Protein AF-A0A949TN76-F1 (afdb_monomer)

Solvent-accessible surface area (backbone atoms only — not comparable to full-atom values): 5525 Å² total; per-residu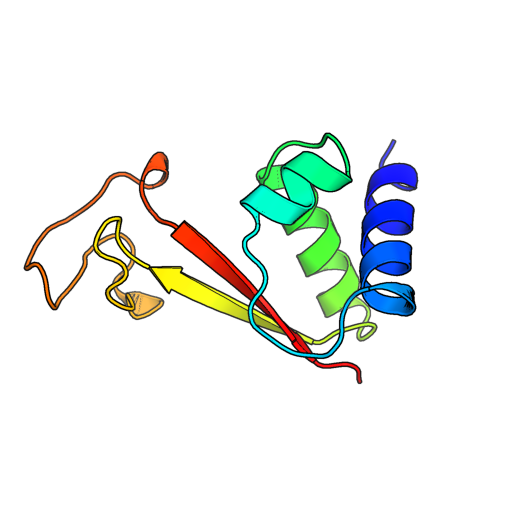e (Å²): 138,70,60,66,59,43,50,46,51,54,48,42,52,75,74,69,58,82,71,59,78,41,49,46,69,57,52,22,65,74,55,72,44,58,60,70,57,55,51,52,47,51,52,51,38,34,77,64,66,66,33,42,74,49,76,47,40,22,43,84,87,67,48,78,26,55,84,94,42,66,58,35,30,81,90,77,74,42,76,54,56,78,89,54,46,46,46,28,36,30,63,43,85,114

Radius of gyration: 13.89 Å; Cα contacts (8 Å, |Δi|>4): 133; chains: 1; bounding box: 28×22×41 Å

pLDDT: mean 87.01, std 8.09, range [51.34, 96.19]

Secondary structure (DSSP, 8-state):
--HHHHHHHHHHHHHT--SSEEEHHHHHHHHT--HHHHHHHHHHHHHTTS-EEEEEEE-TT-PEEPGGGTTEETTTTEEPPGGG-EEEEEEE--

Sequence (94 aa):
MSNQTQECIEEYIKTNYKGGLIGISKLTELCNQPAWEIYSILKKLESQEKLKIITRYFCPEIHRIPDEKVPFCPECDLKYADSDIITVVYIEPI

Mean predicted aligned error: 5.51 Å

Structure (mmCIF, N/CA/C/O backbone):
data_AF-A0A949TN76-F1
#
_entry.id   AF-A0A949TN76-F1
#
loop_
_atom_site.group_PDB
_atom_site.id
_atom_site.type_symbol
_atom_site.label_atom_id
_atom_site.label_alt_id
_atom_site.label_comp_id
_atom_site.label_asym_id
_atom_site.label_entity_id
_atom_site.label_seq_id
_atom_site.pdbx_PDB_ins_code
_atom_site.Cartn_x
_atom_site.Cartn_y
_atom_site.Cartn_z
_atom_site.occupancy
_atom_site.B_iso_or_equiv
_atom_site.auth_seq_id
_atom_site.auth_comp_id
_atom_site.auth_asym_id
_atom_site.auth_atom_id
_atom_site.pdbx_PDB_model_num
ATOM 1 N N . MET A 1 1 ? 6.947 -5.524 18.730 1.00 51.34 1 MET A N 1
ATOM 2 C CA . MET A 1 1 ? 7.259 -4.172 18.217 1.00 51.34 1 MET A CA 1
ATOM 3 C C . MET A 1 1 ? 6.267 -3.679 17.147 1.00 51.34 1 MET A C 1
ATOM 5 O O . MET A 1 1 ? 6.573 -2.707 16.489 1.00 51.34 1 MET A O 1
ATOM 9 N N . SER A 1 2 ? 5.049 -4.233 17.014 1.00 58.59 2 SER A N 1
ATOM 10 C CA . SER A 1 2 ? 4.123 -3.871 15.916 1.00 58.59 2 SER A CA 1
ATOM 11 C C . SER A 1 2 ? 2.898 -3.032 16.323 1.00 58.59 2 SER A C 1
ATOM 13 O O . SER A 1 2 ? 1.974 -2.908 15.524 1.00 58.59 2 SER A O 1
ATOM 15 N N . ASN A 1 3 ? 2.816 -2.541 17.566 1.00 74.88 3 ASN A N 1
ATOM 16 C CA . ASN A 1 3 ? 1.637 -1.781 18.014 1.00 74.88 3 ASN A CA 1
ATOM 17 C C . ASN A 1 3 ? 1.725 -0.303 17.627 1.00 74.88 3 ASN A C 1
ATOM 19 O O . ASN A 1 3 ? 0.735 0.246 17.174 1.00 74.88 3 ASN A O 1
ATOM 23 N N . GLN A 1 4 ? 2.911 0.305 17.694 1.00 86.25 4 GLN A N 1
ATOM 24 C CA . GLN A 1 4 ? 3.081 1.738 17.432 1.00 86.25 4 GLN A CA 1
ATOM 25 C C . GLN A 1 4 ? 2.769 2.119 15.972 1.00 86.25 4 GLN A C 1
ATOM 27 O O . GLN A 1 4 ? 2.104 3.119 15.718 1.00 86.25 4 GLN A O 1
ATOM 32 N N . THR A 1 5 ? 3.183 1.295 15.004 1.00 88.81 5 THR A N 1
ATOM 33 C CA . THR A 1 5 ? 2.867 1.490 13.578 1.00 88.81 5 THR A CA 1
ATOM 34 C C . THR A 1 5 ? 1.371 1.339 13.307 1.00 88.81 5 THR A C 1
ATOM 36 O O . THR A 1 5 ? 0.794 2.110 12.543 1.00 88.81 5 THR A O 1
ATOM 39 N N . GLN A 1 6 ? 0.728 0.366 13.959 1.00 90.06 6 GLN A N 1
ATOM 40 C CA . GLN A 1 6 ? -0.715 0.159 13.857 1.00 90.06 6 GLN A CA 1
ATOM 41 C C . GLN A 1 6 ? -1.494 1.326 14.461 1.00 90.06 6 GLN A C 1
ATOM 43 O O . GLN A 1 6 ? -2.380 1.847 13.794 1.00 90.06 6 GLN A O 1
ATOM 48 N N . GLU A 1 7 ? -1.125 1.771 15.660 1.00 91.56 7 GLU A N 1
ATOM 49 C CA . GLU A 1 7 ? -1.729 2.926 16.330 1.00 91.56 7 GLU A CA 1
ATOM 50 C C . GLU A 1 7 ? -1.598 4.194 15.476 1.00 91.56 7 GLU A C 1
ATOM 52 O O . GLU A 1 7 ? -2.588 4.893 15.284 1.00 91.56 7 GLU A O 1
ATOM 57 N N . CYS A 1 8 ? -0.426 4.440 14.878 1.00 92.62 8 CYS A N 1
ATOM 58 C CA . CYS A 1 8 ? -0.211 5.567 13.966 1.00 92.62 8 CYS A CA 1
ATOM 59 C C . CYS A 1 8 ? -1.150 5.531 12.746 1.00 92.62 8 CYS A C 1
ATOM 61 O O . CYS A 1 8 ? -1.783 6.534 12.407 1.00 92.62 8 CYS A O 1
ATOM 63 N N . ILE A 1 9 ? -1.269 4.372 12.086 1.00 89.56 9 ILE A N 1
ATOM 64 C CA . ILE A 1 9 ? -2.148 4.207 10.920 1.00 89.56 9 ILE A CA 1
ATOM 65 C C . ILE A 1 9 ? -3.621 4.349 11.327 1.00 89.56 9 ILE A C 1
ATOM 67 O O . ILE A 1 9 ? -4.371 5.064 10.662 1.00 89.56 9 ILE A O 1
ATOM 71 N N . GLU A 1 10 ? -4.043 3.706 12.419 1.00 88.38 10 GLU A N 1
ATOM 72 C CA . GLU A 1 10 ? -5.414 3.792 12.939 1.00 88.38 10 GLU A CA 1
ATOM 73 C C . GLU A 1 10 ? -5.770 5.240 13.332 1.00 88.38 10 GLU A C 1
ATOM 75 O O . GLU A 1 10 ? -6.860 5.717 13.003 1.00 88.38 10 GLU A O 1
ATOM 80 N N . GLU A 1 11 ? -4.851 5.979 13.963 1.00 90.19 11 GLU A N 1
ATOM 81 C CA . GLU A 1 11 ? -5.029 7.396 14.294 1.00 90.19 11 GLU A CA 1
ATOM 82 C C . GLU A 1 11 ? -5.159 8.257 13.034 1.00 90.19 11 GLU A C 1
ATOM 84 O O . GLU A 1 11 ? -6.089 9.066 12.944 1.00 90.19 11 GLU A O 1
ATOM 89 N N . TYR A 1 12 ? -4.289 8.059 12.038 1.00 88.25 12 TYR A N 1
ATOM 90 C CA . TYR A 1 12 ? -4.365 8.769 10.761 1.00 88.25 12 TYR A CA 1
ATOM 91 C C . TYR A 1 12 ? -5.718 8.547 10.073 1.00 88.25 12 TYR A C 1
ATOM 93 O O . TYR A 1 12 ? -6.371 9.511 9.662 1.00 88.25 12 TYR A O 1
ATOM 101 N N . ILE A 1 13 ? -6.176 7.295 9.995 1.00 84.50 13 ILE A N 1
ATOM 102 C CA . ILE A 1 13 ? -7.466 6.950 9.385 1.00 84.50 13 ILE A CA 1
ATOM 103 C C . ILE A 1 13 ? -8.616 7.624 10.138 1.00 84.50 13 ILE A C 1
ATOM 105 O O . ILE A 1 13 ? -9.510 8.195 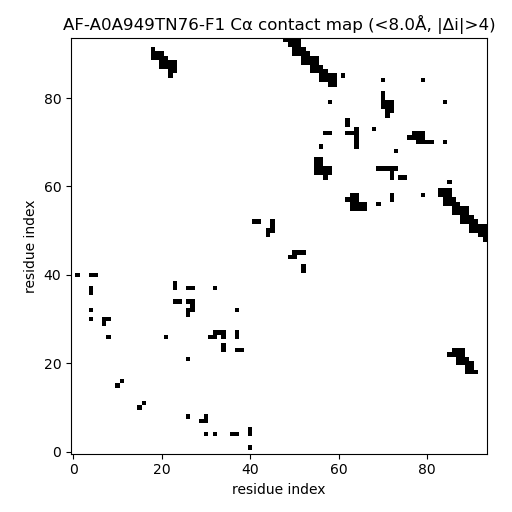9.522 1.00 84.50 13 ILE A O 1
ATOM 109 N N . LYS A 1 14 ? -8.582 7.605 11.473 1.00 84.25 14 LYS A N 1
ATOM 110 C CA . LYS A 1 14 ? -9.650 8.166 12.306 1.00 84.25 14 LYS A CA 1
ATOM 111 C C . LYS A 1 14 ? -9.743 9.693 12.232 1.00 84.25 14 LYS A C 1
ATOM 113 O O . LYS A 1 14 ? -10.837 10.241 12.339 1.00 84.25 14 LYS A O 1
ATOM 118 N N . THR A 1 15 ? -8.610 10.384 12.125 1.00 82.62 15 THR A N 1
ATOM 119 C CA . THR A 1 15 ? -8.538 11.845 12.317 1.00 82.62 15 THR A CA 1
ATOM 120 C C . THR A 1 15 ? -8.330 12.629 11.026 1.00 82.62 15 THR A C 1
ATOM 122 O O . THR A 1 15 ? -8.838 13.742 10.893 1.00 82.62 15 THR A O 1
ATOM 125 N N . ASN A 1 16 ? -7.587 12.067 10.072 1.00 79.12 16 ASN A N 1
ATOM 126 C CA . ASN A 1 16 ? -7.089 12.787 8.902 1.00 79.12 16 ASN A CA 1
ATOM 127 C C . ASN A 1 16 ? -7.629 12.239 7.578 1.00 79.12 16 ASN A C 1
ATOM 129 O O . ASN A 1 16 ? -7.739 12.997 6.611 1.00 79.12 16 ASN A O 1
ATOM 133 N N . TYR A 1 17 ? -7.978 10.954 7.507 1.00 78.38 17 TYR A N 1
ATOM 134 C CA . TYR A 1 17 ? -8.498 10.365 6.280 1.00 78.38 17 TYR A CA 1
ATOM 135 C C . TYR A 1 17 ? -9.954 10.786 6.030 1.00 78.38 17 TYR A C 1
ATOM 137 O O . TYR A 1 17 ? -10.850 10.509 6.821 1.00 78.38 17 TYR A O 1
ATOM 145 N N . LYS A 1 18 ? -10.197 11.460 4.901 1.00 76.81 18 LYS A N 1
ATOM 146 C CA . LYS A 1 18 ? -11.520 11.979 4.503 1.00 76.81 18 LYS A CA 1
ATOM 147 C C . LYS A 1 18 ? -12.099 11.260 3.279 1.00 76.81 18 LYS A C 1
ATOM 149 O O . LYS A 1 18 ? -12.918 11.827 2.561 1.00 76.81 18 LYS A O 1
ATOM 154 N N . GLY A 1 19 ? -11.653 10.027 3.033 1.00 74.25 19 GLY A N 1
ATOM 155 C CA . GLY A 1 19 ? -11.861 9.336 1.762 1.00 74.25 19 GLY A CA 1
ATOM 156 C C . GLY A 1 19 ? -10.844 9.784 0.707 1.00 74.25 19 GLY A C 1
ATOM 157 O O . GLY A 1 19 ? -10.455 10.949 0.657 1.00 74.25 19 GLY A O 1
ATOM 158 N N . GLY A 1 20 ? -10.389 8.859 -0.137 1.00 79.06 20 GLY A N 1
ATOM 159 C CA . GLY A 1 20 ? -9.474 9.156 -1.244 1.00 79.06 20 GLY A CA 1
ATOM 160 C C . GLY A 1 20 ? -8.316 8.169 -1.352 1.00 79.06 20 GLY A C 1
ATOM 161 O O . GLY A 1 20 ? -8.139 7.290 -0.518 1.00 79.06 20 GLY A O 1
ATOM 162 N N . LEU A 1 21 ? -7.527 8.286 -2.418 1.00 80.81 21 LEU A N 1
ATOM 163 C CA . LEU A 1 21 ? -6.297 7.504 -2.546 1.00 80.81 21 LEU A CA 1
ATOM 164 C C . LEU A 1 21 ? -5.211 8.147 -1.682 1.00 80.81 21 LEU A C 1
ATOM 166 O O . LEU A 1 21 ? -4.964 9.346 -1.802 1.00 80.81 21 LEU A O 1
ATOM 170 N N . ILE A 1 22 ? -4.542 7.353 -0.851 1.00 85.62 22 ILE A N 1
ATOM 171 C CA . ILE A 1 22 ? -3.330 7.755 -0.139 1.00 85.62 22 ILE A CA 1
ATOM 172 C C . ILE A 1 22 ? -2.133 6.955 -0.647 1.00 85.62 22 ILE A C 1
ATOM 174 O O . ILE A 1 22 ? -2.181 5.733 -0.765 1.00 85.62 22 ILE A O 1
ATOM 178 N N . GLY A 1 23 ? -1.036 7.647 -0.950 1.00 85.31 23 GLY A N 1
ATOM 179 C CA . GLY A 1 23 ? 0.230 7.000 -1.280 1.00 85.31 23 GLY A CA 1
ATOM 180 C C . GLY A 1 23 ? 0.841 6.307 -0.070 1.00 85.31 23 GLY A C 1
ATOM 181 O O . GLY A 1 23 ? 0.871 6.873 1.023 1.00 85.31 23 GLY A O 1
ATOM 182 N N . ILE A 1 24 ? 1.382 5.105 -0.268 1.00 88.25 24 ILE A N 1
ATOM 183 C CA . ILE A 1 24 ? 2.082 4.381 0.802 1.00 88.25 24 ILE A CA 1
ATOM 184 C C . ILE A 1 24 ? 3.288 5.177 1.303 1.00 88.25 24 ILE A C 1
ATOM 186 O O . ILE A 1 24 ? 3.510 5.229 2.509 1.00 88.25 24 ILE A O 1
ATOM 190 N N . SER A 1 25 ? 3.980 5.895 0.413 1.00 86.38 25 SER A N 1
ATOM 191 C CA . SER A 1 25 ? 5.058 6.825 0.774 1.00 86.38 25 SER A CA 1
ATOM 192 C C . SER A 1 25 ? 4.631 7.862 1.822 1.00 86.38 25 SER A C 1
ATOM 194 O O . SER A 1 25 ? 5.396 8.210 2.720 1.00 86.38 25 SER A O 1
ATOM 196 N N . LYS A 1 26 ? 3.374 8.320 1.780 1.00 88.50 26 LYS A N 1
ATOM 197 C CA . LYS A 1 26 ? 2.868 9.279 2.764 1.00 88.50 26 LYS A CA 1
ATOM 198 C C . LYS A 1 26 ? 2.734 8.658 4.152 1.00 88.50 26 LYS A C 1
ATOM 200 O O . LYS A 1 26 ? 3.056 9.303 5.146 1.00 88.50 26 LYS A O 1
ATOM 205 N N . LEU A 1 27 ? 2.272 7.411 4.222 1.00 89.19 27 LEU A N 1
ATOM 206 C CA . LEU A 1 27 ? 2.166 6.666 5.477 1.00 89.19 27 LEU A CA 1
ATOM 207 C C . LEU A 1 27 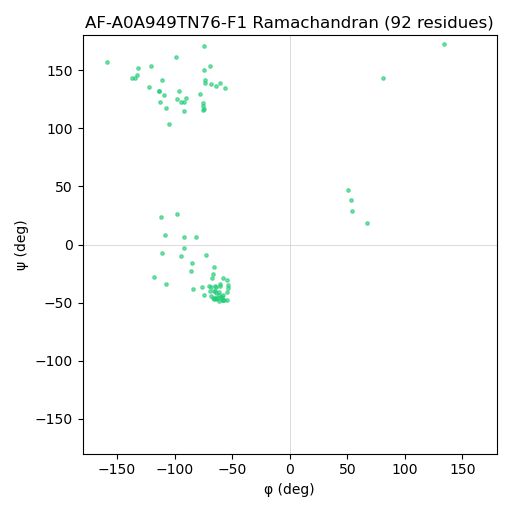? 3.545 6.290 6.028 1.00 89.19 27 LEU A C 1
ATOM 209 O O . LEU A 1 27 ? 3.740 6.342 7.239 1.00 89.19 27 LEU A O 1
ATOM 213 N N . THR A 1 28 ? 4.513 5.976 5.159 1.00 90.94 28 THR A N 1
ATOM 214 C CA . THR A 1 28 ? 5.893 5.714 5.592 1.00 90.94 28 THR A CA 1
ATOM 215 C C . THR A 1 28 ? 6.533 6.947 6.216 1.00 90.94 28 THR A C 1
ATOM 217 O O . THR A 1 28 ? 7.169 6.831 7.259 1.00 90.94 28 THR A O 1
ATOM 220 N N . GLU A 1 29 ? 6.319 8.130 5.628 1.00 91.62 29 GLU A N 1
ATOM 221 C CA . GLU A 1 29 ? 6.778 9.403 6.196 1.00 91.62 29 GLU A CA 1
ATOM 222 C C . GLU A 1 29 ? 6.084 9.713 7.527 1.00 91.62 29 GLU A C 1
ATOM 224 O O . GLU A 1 29 ? 6.744 10.081 8.494 1.00 91.62 29 GLU A O 1
ATOM 229 N N . LEU A 1 30 ? 4.757 9.552 7.584 1.00 91.88 30 LEU A N 1
ATOM 230 C CA . LEU A 1 30 ? 3.958 9.865 8.772 1.00 91.88 30 LEU A CA 1
ATOM 231 C C . LEU A 1 30 ? 4.310 8.977 9.964 1.00 91.88 30 LEU A C 1
ATOM 233 O O . LEU A 1 30 ? 4.476 9.479 11.072 1.00 91.88 30 LEU A O 1
ATOM 237 N N . CYS A 1 31 ? 4.417 7.669 9.741 1.00 91.31 31 CYS A N 1
ATOM 238 C CA . CYS A 1 31 ? 4.667 6.713 10.813 1.00 91.31 31 CYS A CA 1
ATOM 239 C C . CYS A 1 31 ? 6.157 6.424 11.026 1.00 91.31 31 CYS A C 1
ATOM 241 O O . CYS A 1 31 ? 6.492 5.695 11.956 1.00 91.31 31 CYS A O 1
ATOM 243 N N . ASN A 1 32 ? 7.044 7.000 10.205 1.00 93.12 32 ASN A N 1
ATOM 244 C CA . ASN A 1 32 ? 8.487 6.750 10.210 1.00 93.12 32 ASN A CA 1
ATOM 245 C C . ASN A 1 32 ? 8.821 5.247 10.163 1.00 93.12 32 ASN A C 1
ATOM 247 O O . ASN A 1 32 ? 9.616 4.739 10.954 1.00 93.12 32 ASN A O 1
ATOM 251 N N . GLN A 1 33 ? 8.162 4.531 9.252 1.00 93.81 33 GLN A N 1
ATOM 252 C CA . GLN A 1 33 ? 8.321 3.090 9.060 1.00 93.81 33 GLN A CA 1
ATOM 253 C C . GLN A 1 33 ? 8.511 2.757 7.583 1.00 93.81 33 GLN A C 1
ATOM 255 O O . GLN A 1 33 ? 8.002 3.478 6.722 1.00 93.81 33 GLN A O 1
ATOM 260 N N . PRO A 1 34 ? 9.211 1.662 7.254 1.00 91.00 34 PRO A N 1
ATOM 261 C CA . PRO A 1 34 ? 9.401 1.257 5.871 1.00 91.00 34 PRO A CA 1
ATOM 262 C C . PRO A 1 34 ? 8.090 0.769 5.236 1.00 91.00 34 PRO A C 1
ATOM 264 O O . PRO A 1 34 ? 7.205 0.237 5.909 1.00 91.00 34 PRO A O 1
ATOM 267 N N . ALA A 1 35 ? 7.986 0.890 3.908 1.00 87.75 35 ALA A N 1
ATOM 268 C CA . ALA A 1 35 ? 6.769 0.559 3.159 1.00 87.75 35 ALA A CA 1
ATOM 269 C C . ALA A 1 35 ? 6.261 -0.865 3.427 1.00 87.75 35 ALA A C 1
ATOM 271 O O . ALA A 1 35 ? 5.062 -1.059 3.611 1.00 87.75 35 ALA A O 1
ATOM 272 N N . TRP A 1 36 ? 7.159 -1.854 3.510 1.00 86.38 36 TRP A N 1
ATOM 273 C CA . TRP A 1 36 ? 6.786 -3.248 3.773 1.00 86.38 36 TRP A CA 1
ATOM 274 C C . TRP A 1 36 ? 6.075 -3.427 5.124 1.00 86.38 36 TRP A C 1
ATOM 276 O O . TRP A 1 36 ? 5.166 -4.250 5.232 1.00 86.38 36 TRP A O 1
ATOM 286 N N . GLU A 1 37 ? 6.441 -2.642 6.140 1.00 90.25 37 GLU A N 1
ATOM 287 C CA . GLU A 1 37 ? 5.801 -2.699 7.453 1.00 90.25 37 GLU A CA 1
ATOM 288 C C . GLU A 1 37 ? 4.415 -2.052 7.402 1.00 90.25 37 GLU A C 1
ATOM 290 O O . GLU A 1 37 ? 3.445 -2.647 7.873 1.00 90.25 37 GLU A O 1
ATOM 295 N N . ILE A 1 38 ? 4.299 -0.894 6.739 1.00 91.88 38 ILE A N 1
ATOM 296 C CA . ILE A 1 38 ? 3.009 -0.239 6.483 1.00 91.88 38 ILE A CA 1
ATOM 297 C C . ILE A 1 38 ? 2.054 -1.205 5.772 1.00 91.88 38 ILE A C 1
ATOM 299 O O . ILE A 1 38 ? 0.926 -1.385 6.228 1.00 91.88 38 ILE A O 1
ATOM 303 N N . TYR A 1 39 ? 2.503 -1.889 4.713 1.00 87.94 39 TYR A N 1
ATOM 304 C CA . TYR A 1 39 ? 1.694 -2.900 4.024 1.00 87.94 39 TYR A CA 1
ATOM 305 C C . TYR A 1 39 ? 1.274 -4.050 4.925 1.00 87.94 39 TYR A C 1
ATOM 307 O O . TYR A 1 39 ? 0.115 -4.459 4.882 1.00 87.94 39 TYR A O 1
ATOM 315 N N . S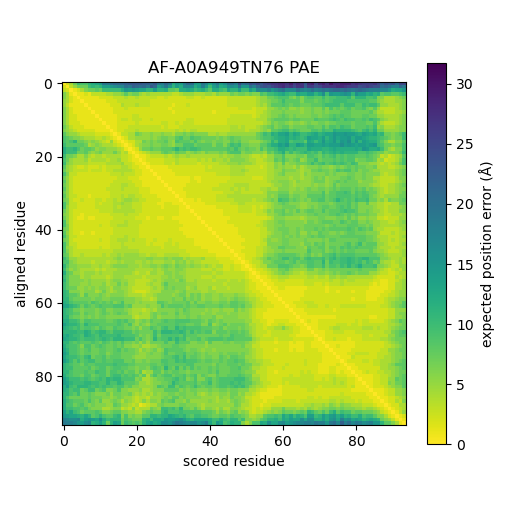ER A 1 40 ? 2.203 -4.580 5.720 1.00 89.69 40 SER A N 1
ATOM 316 C CA . SER A 1 40 ? 1.930 -5.694 6.627 1.00 89.69 40 SER A CA 1
ATOM 317 C C . SER A 1 40 ? 0.824 -5.335 7.622 1.00 89.69 40 SER A C 1
ATOM 319 O O . SER A 1 40 ? -0.134 -6.088 7.799 1.00 89.69 40 SER A O 1
ATOM 321 N N . ILE A 1 41 ? 0.893 -4.136 8.207 1.00 91.38 41 ILE A N 1
ATOM 322 C CA . ILE A 1 41 ? -0.122 -3.643 9.141 1.00 91.38 41 ILE A CA 1
ATOM 323 C C . ILE A 1 41 ? -1.451 -3.363 8.440 1.00 91.38 41 ILE A C 1
ATOM 325 O O . ILE A 1 41 ? -2.498 -3.771 8.935 1.00 91.38 41 ILE A O 1
ATOM 329 N N . LEU A 1 42 ? -1.423 -2.723 7.274 1.00 88.88 42 LEU A N 1
ATOM 330 C CA . LEU A 1 42 ? -2.611 -2.476 6.464 1.00 88.88 42 LEU A CA 1
ATOM 331 C C . LEU A 1 42 ? -3.342 -3.785 6.115 1.00 88.88 42 LEU A C 1
ATOM 333 O O . LEU A 1 42 ? -4.541 -3.904 6.356 1.00 88.88 42 LEU A O 1
ATOM 337 N N . LYS A 1 43 ? -2.617 -4.807 5.646 1.00 88.38 43 LYS A N 1
ATOM 338 C CA . LYS A 1 43 ? -3.179 -6.136 5.355 1.00 88.38 43 LYS A CA 1
ATOM 339 C C . LYS A 1 43 ? -3.700 -6.845 6.601 1.00 88.38 43 LYS A C 1
ATOM 341 O O . LYS A 1 43 ? -4.740 -7.497 6.543 1.00 88.38 43 LYS A O 1
ATOM 346 N N . LYS A 1 44 ? -3.024 -6.686 7.741 1.00 90.69 44 LYS A N 1
ATOM 347 C CA . LYS A 1 44 ? -3.516 -7.184 9.029 1.00 90.69 44 LYS A CA 1
ATOM 348 C C . LYS A 1 44 ? -4.851 -6.533 9.397 1.00 90.69 44 LYS A C 1
ATOM 350 O O . LYS A 1 44 ? -5.781 -7.251 9.744 1.00 90.69 44 LYS A O 1
ATOM 355 N N . LEU A 1 45 ? -4.968 -5.209 9.302 1.00 87.44 45 LEU A N 1
ATOM 356 C CA . LEU A 1 45 ? -6.205 -4.486 9.616 1.00 87.44 45 LEU A CA 1
ATOM 357 C C . LEU A 1 45 ? -7.348 -4.851 8.653 1.00 87.44 45 LEU A C 1
ATOM 359 O O . LEU A 1 45 ? -8.486 -4.997 9.094 1.00 87.44 45 LEU A O 1
ATOM 363 N N . GLU A 1 46 ? -7.033 -5.082 7.375 1.00 88.12 46 GLU A N 1
ATOM 364 C CA . GLU A 1 46 ? -7.980 -5.608 6.385 1.00 88.12 46 GLU A CA 1
ATOM 365 C C . GLU A 1 46 ? -8.484 -7.009 6.754 1.00 88.12 46 GLU A C 1
ATOM 367 O O . GLU A 1 46 ? -9.687 -7.251 6.766 1.00 88.12 46 GLU A O 1
ATOM 372 N N . SER A 1 47 ? -7.587 -7.916 7.156 1.00 88.75 47 SER A N 1
ATOM 373 C CA . SER A 1 47 ? -7.962 -9.268 7.609 1.00 88.75 47 SER A CA 1
ATOM 374 C C . SER A 1 47 ? -8.782 -9.288 8.904 1.00 88.75 47 SER A C 1
ATOM 376 O O . SER A 1 47 ? -9.433 -10.282 9.206 1.00 88.75 47 SER A O 1
ATOM 378 N N . GLN A 1 48 ? -8.730 -8.200 9.678 1.00 88.81 48 GLN A N 1
ATOM 379 C CA . GLN A 1 48 ? -9.515 -8.002 10.896 1.00 88.81 48 GLN A CA 1
ATOM 380 C C . GLN A 1 48 ? -10.848 -7.295 10.622 1.00 88.81 48 GLN A C 1
ATOM 382 O O . GLN A 1 48 ? -11.520 -6.918 11.579 1.00 88.81 48 GLN A O 1
ATOM 387 N N . GLU A 1 49 ? -11.195 -7.062 9.350 1.00 83.88 49 GLU A N 1
ATOM 388 C CA . GLU A 1 49 ? -12.417 -6.363 8.933 1.00 83.88 49 GLU A CA 1
ATOM 389 C C . GLU A 1 49 ? -12.565 -4.977 9.585 1.00 83.88 49 GLU A C 1
ATOM 391 O O . GLU A 1 49 ? -13.666 -4.477 9.795 1.00 83.88 49 GLU A O 1
ATOM 396 N N . LYS A 1 50 ? -11.442 -4.329 9.920 1.00 81.62 50 LYS A N 1
ATOM 397 C CA . LYS A 1 50 ? -11.437 -2.960 10.462 1.00 81.62 50 LYS A CA 1
ATOM 398 C C . LYS A 1 50 ? -11.457 -1.897 9.372 1.00 81.62 50 LYS A C 1
ATOM 400 O O . LYS A 1 50 ? -11.781 -0.742 9.629 1.00 81.62 50 LYS A O 1
ATOM 405 N N . LEU A 1 51 ? -11.020 -2.275 8.181 1.00 81.50 51 LEU A N 1
ATOM 406 C CA . LEU A 1 51 ? -10.919 -1.427 7.010 1.00 81.50 51 LEU A CA 1
ATOM 407 C C . LEU A 1 51 ? -10.890 -2.307 5.768 1.00 81.50 51 LEU A C 1
ATOM 409 O O . LEU A 1 51 ? -10.497 -3.469 5.835 1.00 81.50 51 LEU A O 1
ATOM 413 N N . LYS A 1 52 ? -11.272 -1.751 4.626 1.00 83.38 52 LYS A N 1
ATOM 414 C CA . LYS A 1 52 ? -11.114 -2.410 3.330 1.00 83.38 52 LYS A CA 1
ATOM 415 C C . LYS A 1 52 ? -10.108 -1.637 2.495 1.00 83.38 52 LYS A C 1
ATOM 417 O O . LYS A 1 52 ? -10.195 -0.412 2.413 1.00 83.38 52 LYS A O 1
ATOM 422 N N . ILE A 1 53 ? -9.147 -2.339 1.897 1.00 85.62 53 ILE A N 1
ATOM 423 C CA . ILE A 1 53 ? -8.047 -1.717 1.164 1.00 85.62 53 ILE A CA 1
ATOM 424 C C . ILE A 1 53 ? -8.174 -2.028 -0.314 1.00 85.62 53 ILE A C 1
ATOM 426 O O . ILE A 1 53 ? -8.126 -3.177 -0.739 1.00 85.62 53 ILE A O 1
ATOM 430 N N . ILE A 1 54 ? -8.244 -0.980 -1.128 1.00 86.69 54 ILE A N 1
ATOM 431 C CA . ILE A 1 54 ? -8.087 -1.113 -2.574 1.00 86.69 54 ILE A CA 1
ATOM 432 C C . ILE A 1 54 ? -6.708 -0.584 -2.934 1.00 86.69 54 ILE A C 1
ATOM 434 O O . ILE A 1 54 ? -6.483 0.628 -2.964 1.00 86.69 54 ILE A O 1
ATOM 438 N N . THR A 1 55 ? -5.781 -1.495 -3.201 1.00 87.94 55 THR A N 1
ATOM 439 C CA . THR A 1 55 ? -4.461 -1.145 -3.724 1.00 87.94 55 THR A CA 1
ATOM 440 C C . THR A 1 55 ? -4.585 -0.744 -5.190 1.00 87.94 55 THR A C 1
ATOM 442 O O . THR A 1 55 ? -5.377 -1.315 -5.937 1.00 87.94 55 THR A O 1
ATOM 445 N N . ARG A 1 56 ? -3.826 0.267 -5.610 1.00 90.19 56 ARG A N 1
ATOM 446 C CA . ARG A 1 56 ? -3.665 0.625 -7.020 1.00 90.19 56 ARG A CA 1
ATOM 447 C C . ARG A 1 56 ? -2.207 0.940 -7.300 1.00 90.19 56 ARG A C 1
ATOM 449 O O . ARG A 1 56 ? -1.535 1.565 -6.478 1.00 90.19 56 ARG A O 1
ATOM 456 N N . TYR A 1 57 ? -1.764 0.552 -8.484 1.00 92.31 57 TYR A N 1
ATOM 457 C CA . TYR A 1 57 ? -0.399 0.735 -8.946 1.00 92.31 57 TYR A CA 1
ATOM 458 C C . T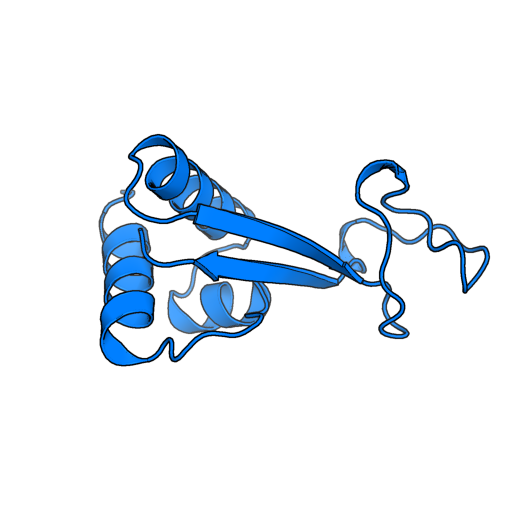YR A 1 57 ? -0.363 1.759 -10.073 1.00 92.31 57 TYR A C 1
ATOM 460 O O . TYR A 1 57 ? -1.256 1.797 -10.924 1.00 92.31 57 TYR A O 1
ATOM 468 N N . PHE A 1 58 ? 0.667 2.592 -10.070 1.00 92.25 58 PHE A N 1
ATOM 469 C CA . PHE A 1 58 ? 0.901 3.610 -11.080 1.00 92.25 58 PHE A CA 1
ATOM 470 C C . PHE A 1 58 ? 2.365 3.582 -11.508 1.00 92.25 58 PHE A C 1
ATOM 472 O O . PHE A 1 58 ? 3.253 3.343 -10.687 1.00 92.25 58 PHE A O 1
ATOM 479 N N . CYS A 1 59 ? 2.624 3.819 -12.792 1.00 93.69 59 CYS A N 1
ATOM 480 C CA . CYS A 1 59 ? 3.990 4.044 -13.257 1.00 93.69 59 CYS A CA 1
ATOM 481 C C . CYS A 1 59 ? 4.480 5.451 -12.841 1.00 93.69 59 CYS A C 1
ATOM 483 O O . CYS A 1 59 ? 3.667 6.268 -12.397 1.00 93.69 59 CYS A O 1
ATOM 485 N N . PRO A 1 60 ? 5.774 5.777 -13.021 1.00 92.38 60 PRO A N 1
ATOM 486 C CA . PRO A 1 60 ? 6.307 7.122 -12.779 1.00 92.38 60 PRO A CA 1
ATOM 487 C C . PRO A 1 60 ? 5.573 8.239 -13.537 1.00 92.38 60 PRO A C 1
ATOM 489 O O . PRO A 1 60 ? 5.437 9.342 -13.019 1.00 92.38 60 PRO A O 1
ATOM 492 N N . GLU A 1 61 ? 5.025 7.931 -14.717 1.00 94.00 61 GLU A N 1
ATOM 493 C CA . GLU A 1 61 ? 4.213 8.852 -15.531 1.00 94.00 61 GLU A CA 1
ATOM 494 C C . GLU A 1 61 ? 2.743 8.942 -15.070 1.00 94.00 61 GLU A C 1
ATOM 496 O O . GLU A 1 61 ? 1.918 9.575 -15.720 1.00 94.00 61 GLU A O 1
ATOM 501 N N . ILE A 1 62 ? 2.388 8.312 -13.942 1.00 91.69 62 ILE A N 1
ATOM 502 C CA . ILE A 1 62 ? 1.056 8.368 -13.311 1.00 91.69 62 ILE A CA 1
ATOM 503 C C . ILE A 1 62 ? -0.045 7.676 -14.151 1.00 91.69 62 ILE A C 1
ATOM 505 O O . ILE A 1 62 ? -1.241 7.825 -13.902 1.00 91.69 62 ILE A O 1
ATOM 509 N N . HIS A 1 63 ? 0.331 6.811 -15.094 1.00 93.69 63 HIS A N 1
ATOM 510 C CA . HIS A 1 63 ? -0.613 5.889 -15.731 1.00 93.69 63 HIS A CA 1
ATOM 511 C C . HIS A 1 63 ? -0.985 4.759 -14.774 1.00 93.69 63 HIS A C 1
ATOM 513 O O . HIS A 1 63 ? -0.125 4.217 -14.071 1.00 93.69 63 HIS A O 1
ATOM 519 N N . ARG A 1 64 ? -2.268 4.384 -14.743 1.00 92.50 64 ARG A N 1
ATOM 520 C CA . ARG A 1 64 ? -2.746 3.307 -13.869 1.00 92.50 64 ARG A CA 1
ATOM 521 C C . ARG A 1 64 ? -2.324 1.960 -14.447 1.00 92.50 64 ARG A C 1
ATOM 523 O O . ARG A 1 64 ? -2.742 1.587 -15.538 1.00 92.50 64 ARG A O 1
ATOM 530 N N . ILE A 1 65 ? -1.578 1.190 -13.666 1.00 94.19 65 ILE A N 1
ATOM 531 C CA . ILE A 1 65 ? -1.190 -0.175 -14.010 1.00 94.19 65 ILE A CA 1
ATOM 532 C C . ILE A 1 65 ? -2.241 -1.138 -13.437 1.00 94.19 65 ILE A C 1
ATOM 534 O O . ILE A 1 65 ? -2.489 -1.102 -12.229 1.00 94.19 65 ILE A O 1
ATOM 538 N N . PRO A 1 66 ? -2.885 -1.983 -14.266 1.00 92.44 66 PRO A N 1
ATOM 539 C CA . PRO A 1 66 ? -3.739 -3.059 -13.770 1.00 92.44 66 PRO A CA 1
ATOM 540 C C . PRO A 1 66 ? -2.944 -4.034 -12.900 1.00 92.44 66 PRO A C 1
ATOM 542 O O . PRO A 1 66 ? -1.816 -4.383 -13.250 1.00 92.44 66 PRO A O 1
ATOM 545 N N . ASP A 1 67 ? -3.532 -4.489 -11.796 1.00 89.44 67 ASP A N 1
ATOM 546 C CA . ASP A 1 67 ? -2.875 -5.343 -10.799 1.00 89.44 67 ASP A CA 1
ATOM 547 C C . ASP A 1 67 ? -2.256 -6.604 -11.430 1.00 89.44 67 ASP A C 1
ATOM 549 O O . ASP A 1 67 ? -1.145 -6.994 -11.080 1.00 89.44 67 ASP A O 1
ATOM 553 N N . GLU A 1 68 ? -2.920 -7.200 -12.425 1.00 91.75 68 GLU A N 1
ATOM 554 C CA . GLU A 1 68 ? -2.447 -8.392 -13.136 1.00 91.75 68 GLU A CA 1
ATOM 555 C C . GLU A 1 68 ? -1.273 -8.140 -14.096 1.00 91.75 68 GLU A C 1
ATOM 557 O O . GLU A 1 68 ? -0.696 -9.087 -14.633 1.00 91.75 68 GLU A O 1
ATOM 562 N N . LYS A 1 69 ? -0.926 -6.872 -14.338 1.00 88.69 69 LYS A N 1
ATOM 563 C CA . LYS A 1 69 ? 0.133 -6.467 -15.269 1.00 88.69 69 LYS A CA 1
ATOM 564 C C . LYS A 1 69 ? 1.353 -5.874 -14.582 1.00 88.69 69 LYS A C 1
ATOM 566 O O . LYS A 1 69 ? 2.350 -5.654 -15.259 1.00 88.69 69 LYS A O 1
ATOM 571 N N . VAL A 1 70 ? 1.319 -5.631 -13.273 1.00 89.06 70 VAL A N 1
ATOM 572 C CA . VAL A 1 70 ? 2.466 -5.079 -12.534 1.00 89.06 70 VAL A CA 1
ATOM 573 C C . VAL A 1 70 ? 3.712 -5.969 -12.727 1.00 89.06 70 VAL A C 1
ATOM 575 O O . VAL A 1 70 ? 3.595 -7.192 -12.638 1.00 89.06 70 VAL A O 1
ATOM 578 N N . PRO A 1 71 ? 4.911 -5.402 -12.995 1.00 92.31 71 PRO A N 1
ATOM 579 C CA . PRO A 1 71 ? 5.255 -3.972 -13.050 1.00 92.31 71 PRO A CA 1
ATOM 580 C C . PRO A 1 71 ? 5.275 -3.375 -14.477 1.00 92.31 71 PRO A C 1
ATOM 582 O O . PRO A 1 71 ? 5.998 -2.418 -14.757 1.00 92.31 71 PRO A O 1
ATOM 585 N N . PHE A 1 72 ? 4.520 -3.944 -15.416 1.00 96.19 72 PHE A N 1
ATOM 586 C CA . PHE A 1 72 ? 4.402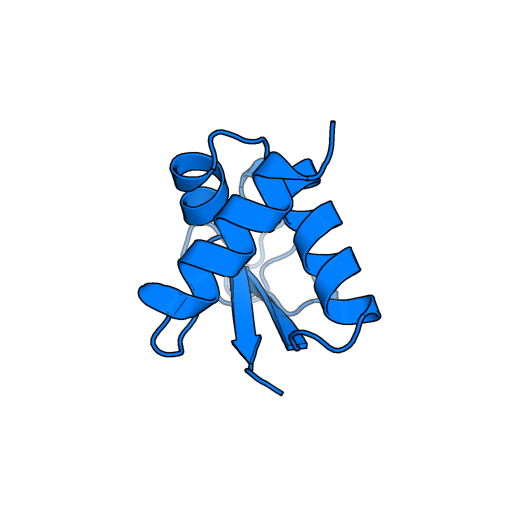 -3.452 -16.789 1.00 96.19 72 PHE A CA 1
ATOM 587 C C . PHE A 1 72 ? 3.256 -2.444 -16.944 1.00 96.19 72 PHE A C 1
ATOM 589 O O . PHE A 1 72 ? 2.103 -2.743 -16.637 1.00 96.19 72 PHE A O 1
ATOM 596 N N . CYS A 1 73 ? 3.567 -1.261 -17.478 1.00 95.50 73 CYS A N 1
ATOM 597 C CA . CYS A 1 73 ? 2.594 -0.230 -17.815 1.00 95.50 73 CYS A CA 1
ATOM 598 C C . CYS A 1 73 ? 2.131 -0.369 -19.276 1.00 95.50 73 CYS A C 1
ATOM 600 O O . CYS A 1 73 ? 2.936 -0.131 -20.178 1.00 95.50 73 CYS A O 1
ATOM 602 N N . PRO A 1 74 ? 0.845 -0.676 -19.536 1.00 93.44 74 PRO A N 1
ATOM 603 C CA . PRO A 1 74 ? 0.330 -0.826 -20.899 1.00 93.44 74 PRO A CA 1
ATOM 604 C C . PRO A 1 74 ? 0.299 0.474 -21.702 1.00 93.44 74 PRO A C 1
ATOM 606 O O . PRO A 1 74 ? 0.381 0.427 -22.922 1.00 93.44 74 PRO A O 1
ATOM 609 N N . GLU A 1 75 ? 0.151 1.619 -21.032 1.00 94.94 75 GLU A N 1
ATOM 610 C CA . GLU A 1 75 ? 0.081 2.927 -21.697 1.00 94.94 75 GLU A CA 1
ATOM 611 C C . GLU A 1 75 ? 1.465 3.399 -22.154 1.00 94.94 75 GLU A C 1
ATOM 613 O O . GLU A 1 75 ? 1.601 3.977 -23.228 1.00 94.94 75 GLU A O 1
ATOM 618 N N . CYS A 1 76 ? 2.503 3.112 -21.363 1.00 93.69 76 CYS A N 1
ATOM 619 C CA . CYS A 1 76 ? 3.887 3.424 -21.720 1.00 93.69 76 CYS A CA 1
ATOM 620 C C . CYS A 1 76 ? 4.542 2.342 -22.589 1.00 93.69 76 CYS A C 1
ATOM 622 O O . CYS A 1 76 ? 5.604 2.601 -23.142 1.00 93.69 76 CYS A O 1
ATOM 624 N N . ASP A 1 77 ? 3.953 1.143 -22.656 1.00 95.88 77 ASP A N 1
ATOM 625 C CA . ASP A 1 77 ? 4.561 -0.068 -23.228 1.00 95.88 77 ASP A CA 1
ATOM 626 C C . ASP A 1 77 ? 5.943 -0.386 -22.616 1.00 95.88 77 ASP A C 1
ATOM 628 O O . ASP A 1 77 ? 6.893 -0.787 -23.286 1.00 95.88 77 ASP A O 1
ATOM 632 N N . LEU A 1 78 ? 6.075 -0.169 -21.302 1.00 95.69 78 LEU A N 1
ATOM 633 C CA . LEU A 1 78 ? 7.338 -0.296 -20.570 1.00 95.69 78 LEU A CA 1
ATOM 634 C C . LEU A 1 78 ? 7.174 -1.107 -19.288 1.00 95.69 78 LEU A C 1
ATOM 636 O O . LEU A 1 78 ? 6.161 -1.026 -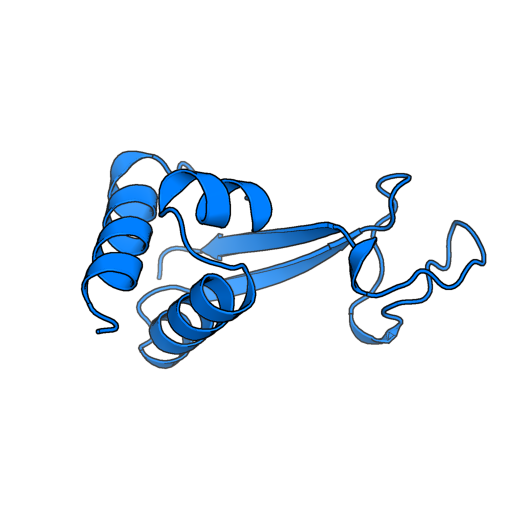18.592 1.00 95.69 78 LEU A O 1
ATOM 640 N N . LYS A 1 79 ? 8.224 -1.858 -18.944 1.00 95.44 79 LYS A N 1
ATOM 641 C CA . LYS A 1 79 ? 8.362 -2.537 -17.654 1.00 95.44 79 LYS A CA 1
ATOM 642 C C . LYS A 1 79 ? 9.225 -1.691 -16.721 1.00 95.44 79 LYS A C 1
ATOM 644 O O . LYS A 1 79 ? 10.360 -1.377 -17.065 1.00 95.44 79 LYS A O 1
ATOM 649 N N . TYR A 1 80 ? 8.695 -1.373 -15.547 1.00 92.94 80 TYR A N 1
ATOM 650 C CA . TYR A 1 80 ? 9.397 -0.611 -14.515 1.00 92.94 80 TYR A CA 1
ATOM 651 C C . TYR A 1 80 ? 9.976 -1.542 -13.444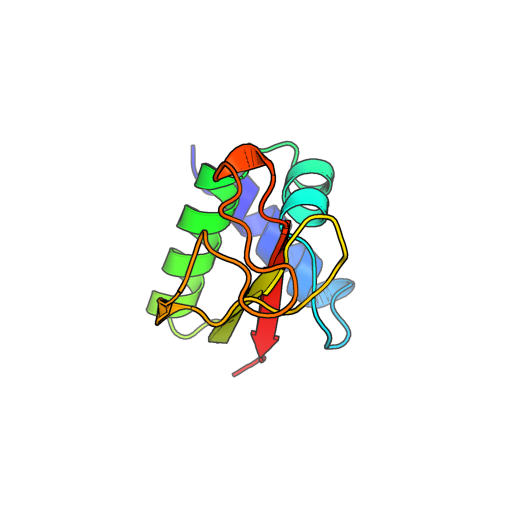 1.00 92.94 80 TYR A C 1
ATOM 653 O O . TYR A 1 80 ? 9.570 -2.703 -13.333 1.00 92.94 80 TYR A O 1
ATOM 661 N N . ALA A 1 81 ? 10.946 -1.052 -12.669 1.00 91.75 81 ALA A N 1
ATOM 662 C CA . ALA A 1 81 ? 11.378 -1.740 -11.458 1.00 91.75 81 ALA A CA 1
ATOM 663 C C . ALA A 1 81 ? 10.323 -1.563 -10.358 1.00 91.75 81 ALA A C 1
ATOM 665 O O . ALA A 1 81 ? 9.658 -0.530 -10.300 1.00 91.75 81 ALA A O 1
ATOM 666 N N . ASP A 1 82 ? 10.202 -2.534 -9.449 1.00 85.56 82 ASP A N 1
ATOM 667 C CA . ASP A 1 82 ? 9.224 -2.471 -8.351 1.00 85.56 82 ASP A CA 1
ATOM 668 C C . ASP A 1 82 ? 9.409 -1.222 -7.468 1.00 85.56 82 ASP A C 1
ATOM 670 O O . ASP A 1 82 ? 8.438 -0.702 -6.926 1.00 85.56 82 ASP A O 1
ATOM 674 N N . SER A 1 83 ? 10.641 -0.706 -7.362 1.00 84.94 83 SER A N 1
ATOM 675 C CA . SER A 1 83 ? 10.961 0.535 -6.641 1.00 84.94 83 SER A CA 1
ATOM 676 C C . SER A 1 83 ? 10.369 1.793 -7.273 1.00 84.94 83 SER A C 1
ATOM 678 O O . SER A 1 83 ? 10.164 2.780 -6.571 1.00 84.94 83 SER A O 1
ATOM 680 N N . ASP A 1 84 ? 10.111 1.761 -8.579 1.00 89.12 84 ASP A N 1
ATOM 681 C CA . ASP A 1 84 ? 9.626 2.907 -9.350 1.00 89.12 84 ASP A CA 1
ATOM 682 C C . ASP A 1 84 ? 8.095 2.896 -9.469 1.00 89.12 84 ASP A C 1
ATOM 684 O O . ASP A 1 84 ? 7.488 3.867 -9.923 1.00 89.12 84 ASP A O 1
ATOM 688 N N . ILE A 1 85 ? 7.453 1.797 -9.057 1.00 91.06 85 ILE A N 1
ATOM 689 C CA . ILE A 1 85 ? 6.001 1.673 -9.039 1.00 91.06 85 ILE A CA 1
ATOM 690 C C . ILE A 1 85 ? 5.439 2.461 -7.860 1.00 91.06 85 ILE A C 1
ATOM 692 O O . ILE A 1 85 ? 5.616 2.123 -6.686 1.00 91.06 85 ILE A O 1
ATOM 696 N N . ILE A 1 86 ? 4.667 3.492 -8.180 1.00 89.06 86 ILE A N 1
ATOM 697 C CA . ILE A 1 86 ? 3.919 4.247 -7.188 1.00 89.06 86 ILE A CA 1
ATOM 698 C C . ILE A 1 86 ? 2.737 3.387 -6.765 1.00 89.06 86 ILE A C 1
ATOM 700 O O . ILE A 1 86 ? 1.840 3.095 -7.556 1.00 89.06 86 ILE A O 1
ATOM 704 N N . THR A 1 87 ? 2.710 3.010 -5.493 1.00 87.88 87 THR A N 1
ATOM 705 C CA . THR A 1 87 ? 1.577 2.277 -4.943 1.00 87.88 87 THR A CA 1
ATOM 706 C C . THR A 1 87 ? 0.780 3.148 -3.992 1.00 87.88 87 THR A C 1
ATOM 708 O O . THR A 1 87 ? 1.303 3.744 -3.044 1.00 87.88 87 THR A O 1
ATOM 711 N N . VAL A 1 88 ? -0.519 3.192 -4.242 1.00 86.19 88 VAL A N 1
ATOM 712 C CA . VAL A 1 88 ? -1.485 3.913 -3.425 1.00 86.19 88 VAL A CA 1
ATOM 713 C C . VAL A 1 88 ? -2.521 2.936 -2.892 1.00 86.19 88 VAL A C 1
ATOM 715 O O . VAL A 1 88 ? -2.800 1.901 -3.499 1.00 86.19 88 VAL A O 1
ATOM 718 N N . VAL A 1 89 ? -3.112 3.281 -1.760 1.00 85.06 89 VAL A N 1
ATOM 719 C CA . VAL A 1 89 ? -4.207 2.536 -1.154 1.00 85.06 89 VAL A CA 1
ATOM 720 C C . VAL A 1 89 ? -5.408 3.451 -0.981 1.00 85.06 89 VAL A C 1
ATOM 722 O O . VAL A 1 89 ? -5.285 4.599 -0.563 1.00 85.06 89 VAL A O 1
ATOM 725 N N . TYR A 1 90 ? -6.583 2.952 -1.338 1.00 80.75 90 TYR A N 1
ATOM 726 C CA . TYR A 1 90 ? -7.859 3.526 -0.935 1.00 80.75 90 TYR A CA 1
ATOM 727 C C . TYR A 1 90 ? -8.340 2.770 0.295 1.00 80.75 90 TYR A C 1
ATOM 729 O O . TYR A 1 90 ? -8.332 1.539 0.284 1.00 80.75 90 TYR A O 1
ATOM 737 N N . ILE A 1 91 ? -8.759 3.490 1.329 1.00 79.62 91 ILE A N 1
ATOM 738 C CA . ILE A 1 91 ? -9.288 2.890 2.553 1.00 79.62 91 ILE A CA 1
ATOM 739 C C . ILE A 1 91 ? -10.798 3.129 2.570 1.00 79.62 91 ILE A C 1
ATOM 741 O O . ILE A 1 91 ? -11.249 4.272 2.581 1.00 79.62 91 ILE A O 1
ATOM 745 N N . GLU A 1 92 ? -11.597 2.072 2.542 1.00 69.62 92 GLU A N 1
ATOM 746 C CA . GLU A 1 92 ? -13.037 2.171 2.790 1.00 69.62 92 GLU A CA 1
ATOM 747 C C . GLU A 1 92 ? -13.294 1.882 4.273 1.00 69.62 92 GLU A C 1
ATOM 749 O O . GLU A 1 92 ? -12.880 0.817 4.749 1.00 69.62 92 GLU A O 1
ATOM 754 N N . PRO A 1 93 ? -13.927 2.807 5.026 1.00 60.59 93 PRO A N 1
ATOM 755 C CA . PRO A 1 93 ? -14.467 2.462 6.333 1.00 60.59 93 PRO A CA 1
ATOM 756 C C . PRO A 1 93 ? -15.580 1.420 6.150 1.00 60.59 93 PRO A C 1
ATOM 758 O O . PRO A 1 93 ? -16.382 1.535 5.220 1.00 60.59 93 PRO A O 1
ATOM 761 N N . ILE A 1 94 ? -15.577 0.399 7.008 1.00 58.94 94 ILE A N 1
ATOM 762 C CA . ILE A 1 94 ? -16.601 -0.657 7.066 1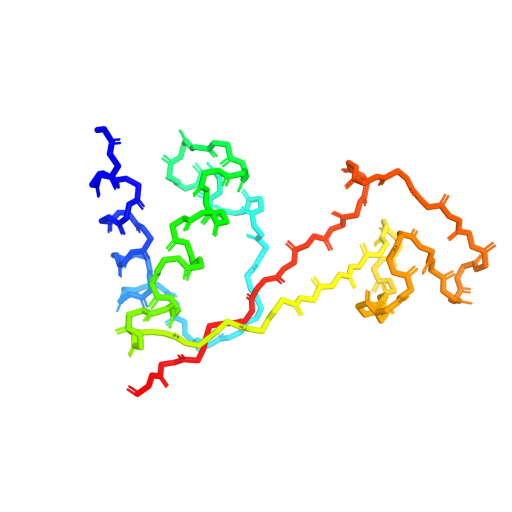.00 58.94 94 ILE A CA 1
ATOM 763 C C . ILE A 1 94 ? -17.759 -0.193 7.949 1.00 58.94 94 ILE A C 1
ATOM 765 O O . ILE A 1 94 ? -17.480 0.448 8.990 1.00 58.94 94 ILE A O 1
#

Foldseek 3Di:
DLVQLLVQVVCCCVPPPPWDKDWLVVSCVSSVHDSVSNVVSVVVCCVVVQKPKDKWKAALVRQTDDPVRPPAHPVVRDGDDPVRITMIITIDGD

Nearest PDB structures (foldseek):
  7syo-assembly1_a  TM=6.319E-01  e=1.821E-01  Oryctolagus cuniculus
  5ey0-assembly1_B  TM=6.265E-01  e=3.616E-01  Staphylococcus aureus subsp. aureus Mu3
  8bij-assembly1_B  TM=5.802E-01  e=3.398E-01  Photorhabdus laumondii subsp. laumondii TTO1
  3cta-assembly1_A-2  TM=6.129E-01  e=5.258E-01  Thermoplasma acidophilum DSM 1728
  2obp-assembly2_B  TM=7.091E-01  e=1.340E+00  Cupriavidus pinatubonensis JMP134